Protein AF-A0A382QRC5-F1 (afdb_monomer_lite)

Organism: NCBI:txid408172

Sequence (93 aa):
MVRHSESLPGSRPLGPFTAHPASVGETWSQHARFAFGFARSLALAAMAAIVHAVLPFLFQTTASRTVDRLHARIHGPRGAEVAADSTVEHLAA

Radius of gyration: 20.7 Å; chains: 1; bounding box: 32×26×72 Å

Foldseek 3Di:
DDDDPPDDPDDDPPDPLRVVCVVVVHDSVVVVVVVVVLVVLQVVLVVQVVVCVVVVVGSVCVNVVSVVVSVCCVPPDPPPPPDPPPPPPPVDD

Structure (mmCIF, N/CA/C/O backbone):
data_AF-A0A382QRC5-F1
#
_entry.id   AF-A0A382QRC5-F1
#
loop_
_atom_site.group_PDB
_atom_site.id
_atom_site.type_symbol
_atom_site.label_atom_id
_atom_site.label_alt_id
_atom_site.label_comp_id
_atom_site.label_asym_id
_atom_site.label_entity_id
_atom_site.label_seq_id
_atom_site.pdbx_PDB_ins_code
_atom_site.Cartn_x
_atom_site.Cartn_y
_atom_site.Cartn_z
_atom_site.occupancy
_atom_site.B_iso_or_equiv
_atom_site.auth_seq_id
_atom_site.auth_comp_id
_atom_site.auth_asym_id
_atom_site.auth_atom_id
_atom_site.pdbx_PDB_model_num
ATOM 1 N N . MET A 1 1 ? 16.928 15.312 -51.540 1.00 39.47 1 MET A N 1
ATOM 2 C CA . MET A 1 1 ? 17.867 14.485 -50.752 1.00 39.47 1 MET A CA 1
ATOM 3 C C . MET A 1 1 ? 17.237 14.229 -49.388 1.00 39.47 1 MET A C 1
ATOM 5 O O . MET A 1 1 ? 17.501 14.946 -48.435 1.00 39.47 1 MET A O 1
ATOM 9 N N . VAL A 1 2 ? 16.291 13.289 -49.341 1.00 51.84 2 VAL A N 1
ATOM 10 C CA . VAL A 1 2 ? 15.531 12.931 -48.136 1.00 51.84 2 VAL A CA 1
ATOM 11 C C . VAL A 1 2 ? 16.246 11.733 -47.526 1.00 51.84 2 VAL A C 1
ATOM 13 O O . VAL A 1 2 ? 16.369 10.702 -48.182 1.00 51.84 2 VAL A O 1
ATOM 16 N N . ARG A 1 3 ? 16.801 11.888 -46.319 1.00 48.25 3 ARG A N 1
ATOM 17 C CA . ARG A 1 3 ? 17.387 10.762 -45.584 1.00 48.25 3 ARG A CA 1
ATOM 18 C C . ARG A 1 3 ? 16.267 9.777 -45.275 1.00 48.25 3 ARG A C 1
ATOM 20 O O . ARG A 1 3 ? 15.384 10.079 -44.479 1.00 48.25 3 ARG A O 1
ATOM 27 N N . HIS A 1 4 ? 16.328 8.616 -45.909 1.00 45.06 4 HIS A N 1
ATOM 28 C CA . HIS A 1 4 ? 15.598 7.441 -45.474 1.00 45.06 4 HIS A CA 1
ATOM 29 C C . HIS A 1 4 ? 16.107 7.072 -44.077 1.00 45.06 4 HIS A C 1
ATOM 31 O O . HIS A 1 4 ? 17.287 6.780 -43.888 1.00 45.06 4 HIS A O 1
ATOM 37 N N . SER A 1 5 ? 15.233 7.165 -43.079 1.00 52.12 5 SER A N 1
ATOM 38 C CA . SER A 1 5 ? 15.444 6.579 -41.763 1.00 52.12 5 SER A CA 1
ATOM 39 C C . SER A 1 5 ? 15.311 5.070 -41.908 1.00 52.12 5 SER A C 1
ATOM 41 O O . SER A 1 5 ? 14.210 4.524 -41.943 1.00 52.12 5 SER A O 1
ATOM 43 N N . GLU A 1 6 ? 16.449 4.404 -42.053 1.00 49.56 6 GLU A N 1
ATOM 44 C CA . GLU A 1 6 ? 16.535 2.952 -42.117 1.00 49.56 6 GLU A CA 1
ATOM 45 C C .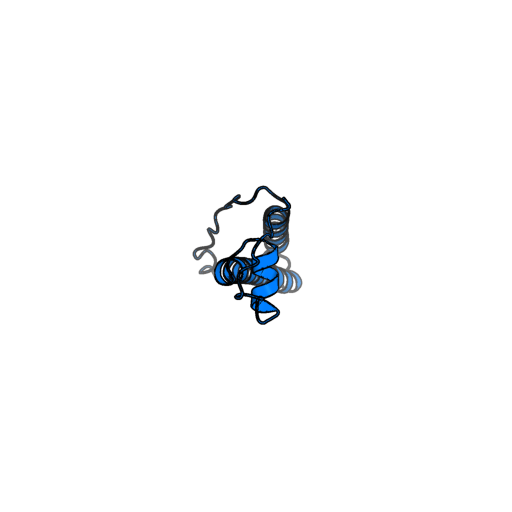 GLU A 1 6 ? 16.072 2.369 -40.775 1.00 49.56 6 GLU A C 1
ATOM 47 O O . GLU A 1 6 ? 16.788 2.372 -39.773 1.00 49.56 6 GLU A O 1
ATOM 52 N N . SER A 1 7 ? 14.812 1.936 -40.733 1.00 49.84 7 SER A N 1
ATOM 53 C CA . SER A 1 7 ? 14.220 1.240 -39.598 1.00 49.84 7 SER A CA 1
ATOM 54 C C . SER A 1 7 ? 14.812 -0.167 -39.515 1.00 49.84 7 SER A C 1
ATOM 56 O O . SER A 1 7 ? 14.492 -1.025 -40.340 1.00 49.84 7 SER A O 1
ATOM 58 N N . LEU A 1 8 ? 15.678 -0.397 -38.529 1.00 55.72 8 LEU A N 1
ATOM 59 C CA . LEU A 1 8 ? 16.288 -1.698 -38.256 1.00 55.72 8 LEU A CA 1
ATOM 60 C C . LEU A 1 8 ? 15.215 -2.798 -38.063 1.00 55.72 8 LEU A C 1
ATOM 62 O O . LEU A 1 8 ? 14.285 -2.617 -37.270 1.00 55.72 8 LEU A O 1
ATOM 66 N N . PRO A 1 9 ? 15.330 -3.955 -38.743 1.00 54.84 9 PRO A N 1
ATOM 67 C CA . PRO A 1 9 ? 14.445 -5.094 -38.538 1.00 54.84 9 PRO A CA 1
ATOM 68 C C . PRO A 1 9 ? 14.837 -5.851 -37.258 1.00 54.84 9 PRO A C 1
ATOM 70 O O . PRO A 1 9 ? 15.828 -6.573 -37.227 1.00 54.84 9 PRO A O 1
ATOM 73 N N . GLY A 1 10 ? 14.038 -5.696 -36.200 1.00 59.34 10 GLY A N 1
ATOM 74 C CA . GLY A 1 10 ? 14.170 -6.438 -34.938 1.00 59.34 10 GLY A CA 1
ATOM 75 C C . GLY A 1 10 ? 14.126 -5.494 -33.741 1.00 59.34 10 GLY A C 1
ATOM 76 O O . GLY A 1 10 ? 15.141 -5.012 -33.263 1.00 59.34 10 GLY A O 1
ATOM 77 N N . SER A 1 11 ? 12.958 -5.145 -33.218 1.00 57.19 11 SER A N 1
ATOM 78 C CA . SER A 1 11 ? 12.283 -6.002 -32.244 1.00 57.19 11 SER A CA 1
ATOM 79 C C . SER A 1 11 ? 10.882 -5.436 -32.007 1.00 57.19 11 SER A C 1
ATOM 81 O O . SER A 1 11 ? 10.669 -4.550 -31.185 1.00 57.19 11 SER A O 1
ATOM 83 N N . ARG A 1 12 ? 9.891 -5.933 -32.751 1.00 62.38 12 ARG A N 1
ATOM 84 C CA . ARG A 1 12 ? 8.495 -5.759 -32.337 1.00 62.38 12 ARG A CA 1
ATOM 85 C C . ARG A 1 12 ? 8.349 -6.515 -31.011 1.00 62.38 12 ARG A C 1
ATOM 87 O O . ARG A 1 12 ? 8.648 -7.708 -31.028 1.00 62.38 12 ARG A O 1
ATOM 94 N N . PRO A 1 13 ? 7.958 -5.893 -29.884 1.00 58.62 13 PRO A N 1
ATOM 95 C CA . PRO A 1 13 ? 7.723 -6.637 -28.652 1.00 58.62 13 PRO A CA 1
ATOM 96 C C . PRO A 1 13 ? 6.695 -7.735 -28.947 1.00 58.62 13 PRO A C 1
ATOM 98 O O . PRO A 1 13 ? 5.559 -7.450 -29.319 1.00 58.62 13 PRO A O 1
ATOM 101 N N . LEU A 1 14 ? 7.134 -8.993 -28.868 1.00 61.81 14 LEU A N 1
ATOM 102 C CA . LEU A 1 14 ? 6.436 -10.162 -29.419 1.00 61.81 14 LEU A CA 1
ATOM 103 C C . LEU A 1 14 ? 5.207 -10.588 -28.592 1.00 61.81 14 LEU A C 1
ATOM 105 O O . LEU A 1 14 ? 4.590 -11.606 -28.885 1.00 61.81 14 LEU A O 1
ATOM 109 N N . GLY A 1 15 ? 4.826 -9.824 -27.565 1.00 66.62 15 GLY A N 1
ATOM 110 C CA . GLY A 1 15 ? 3.658 -10.134 -26.748 1.00 66.62 15 GLY A CA 1
ATOM 111 C C . GLY A 1 15 ? 3.282 -9.052 -25.732 1.00 66.62 15 GLY A C 1
ATOM 112 O O . GLY A 1 15 ? 4.081 -8.144 -25.460 1.00 66.62 15 GLY A O 1
ATOM 113 N N . PRO A 1 16 ? 2.082 -9.164 -25.127 1.00 63.59 16 PRO A N 1
ATOM 114 C CA . PRO A 1 16 ? 1.510 -8.173 -24.205 1.00 63.59 16 PRO A CA 1
ATOM 115 C C . PRO A 1 16 ? 2.435 -7.844 -23.024 1.00 63.59 16 PRO A C 1
ATOM 117 O O . PRO A 1 16 ? 2.530 -6.692 -22.608 1.00 63.59 16 PRO A O 1
ATOM 120 N N . PHE A 1 17 ? 3.202 -8.830 -22.556 1.00 61.25 17 PHE A N 1
ATOM 121 C CA . PHE A 1 17 ? 4.169 -8.679 -21.466 1.00 61.25 17 PHE A CA 1
ATOM 122 C C . PHE A 1 17 ? 5.403 -7.847 -21.831 1.00 61.25 17 PHE A C 1
ATOM 124 O O . PHE A 1 17 ? 6.062 -7.319 -20.949 1.00 61.25 17 PHE A O 1
ATOM 131 N N . THR A 1 18 ? 5.723 -7.699 -23.114 1.00 63.47 18 THR A N 1
ATOM 132 C CA . THR A 1 18 ? 6.885 -6.915 -23.576 1.00 63.47 18 THR A CA 1
ATOM 133 C C . THR A 1 18 ? 6.491 -5.559 -24.149 1.00 63.47 18 THR A C 1
ATOM 135 O O . THR A 1 18 ? 7.280 -4.622 -24.087 1.00 63.47 18 THR A O 1
ATOM 138 N N . ALA A 1 19 ? 5.263 -5.427 -24.660 1.00 64.12 19 ALA A N 1
ATOM 139 C CA . ALA A 1 19 ? 4.777 -4.190 -25.263 1.00 64.12 19 ALA A CA 1
ATOM 140 C C . ALA A 1 19 ? 4.489 -3.107 -24.215 1.00 64.12 19 ALA A C 1
ATOM 142 O O . ALA A 1 19 ? 4.850 -1.949 -24.416 1.00 64.12 19 ALA A O 1
ATOM 143 N N . HIS A 1 20 ? 3.885 -3.481 -23.081 1.00 67.00 20 HIS A N 1
ATOM 144 C CA . HIS A 1 20 ? 3.532 -2.515 -22.044 1.00 67.00 20 HIS A CA 1
ATOM 145 C C . HIS A 1 20 ? 4.762 -1.921 -21.326 1.00 67.00 20 HIS A C 1
ATOM 147 O O . HIS A 1 20 ? 4.880 -0.696 -21.330 1.00 67.00 20 HIS A O 1
ATOM 153 N N . PRO A 1 21 ? 5.738 -2.709 -20.823 1.00 62.00 21 PRO A N 1
ATOM 154 C CA . PRO A 1 21 ? 6.942 -2.147 -20.202 1.00 62.00 21 PRO A CA 1
ATOM 155 C C . PRO A 1 21 ? 7.758 -1.287 -21.177 1.00 62.00 21 PRO A C 1
ATOM 157 O O . PRO A 1 21 ? 8.186 -0.190 -20.828 1.00 62.00 21 PRO A O 1
ATOM 160 N N . ALA A 1 22 ? 7.880 -1.722 -22.439 1.00 64.75 22 ALA A N 1
ATOM 161 C CA . ALA A 1 22 ? 8.567 -0.954 -23.475 1.00 64.75 22 ALA A CA 1
ATOM 162 C C . ALA A 1 22 ? 7.891 0.402 -23.756 1.00 64.75 22 ALA A C 1
ATOM 164 O O . ALA A 1 22 ? 8.588 1.385 -23.992 1.00 64.75 22 ALA A O 1
ATOM 165 N N . SER A 1 23 ? 6.554 0.484 -23.679 1.00 66.00 23 SER A N 1
ATOM 166 C CA . SER A 1 23 ? 5.811 1.743 -23.870 1.00 66.00 23 SER A CA 1
ATOM 167 C C . SER A 1 23 ? 6.039 2.781 -22.766 1.00 66.00 23 SER A C 1
ATOM 169 O O . SER A 1 23 ? 5.885 3.973 -23.015 1.00 66.00 23 SER A O 1
ATOM 171 N N . VAL A 1 24 ? 6.450 2.344 -21.570 1.00 65.62 24 VAL A N 1
ATOM 172 C CA . VAL A 1 24 ? 6.785 3.223 -20.435 1.00 65.62 24 VAL A CA 1
ATOM 173 C C . VAL A 1 24 ? 8.297 3.337 -20.195 1.00 65.62 24 VAL A C 1
ATOM 175 O O . VAL A 1 24 ? 8.723 3.985 -19.242 1.00 65.62 24 VAL A O 1
ATOM 178 N N . GLY A 1 25 ? 9.115 2.745 -21.073 1.00 65.06 25 GLY A N 1
ATOM 179 C CA . GLY A 1 25 ? 10.576 2.764 -20.977 1.00 65.06 25 GLY A CA 1
ATOM 180 C C . GLY A 1 25 ? 11.153 1.912 -19.840 1.00 65.06 25 GLY A C 1
ATOM 181 O O . GLY A 1 25 ? 12.294 2.133 -19.443 1.00 65.06 25 GLY A O 1
ATOM 182 N N . GLU A 1 26 ? 10.391 0.951 -19.310 1.00 70.06 26 GLU A N 1
ATOM 183 C CA . GLU A 1 26 ? 10.816 0.057 -18.228 1.00 70.06 26 GLU A CA 1
ATOM 184 C C . GLU A 1 26 ? 11.151 -1.342 -18.751 1.00 70.06 26 GLU A C 1
ATOM 186 O O . GLU A 1 26 ? 10.549 -1.861 -19.695 1.00 70.06 26 GLU A O 1
ATOM 191 N N . THR A 1 27 ? 12.096 -2.008 -18.090 1.00 77.69 27 THR A N 1
ATOM 192 C CA . THR A 1 27 ? 12.303 -3.443 -18.316 1.00 77.69 27 THR A CA 1
ATOM 193 C C . THR A 1 27 ? 11.164 -4.242 -17.674 1.00 77.69 27 THR A C 1
ATOM 195 O O . THR A 1 27 ? 10.660 -3.878 -16.610 1.00 77.69 27 THR A O 1
ATOM 198 N N . TRP A 1 28 ? 10.770 -5.370 -18.279 1.00 74.50 28 TRP A N 1
ATOM 199 C CA . TRP A 1 28 ? 9.710 -6.238 -17.736 1.00 74.50 28 TRP A CA 1
ATOM 200 C C . TRP A 1 28 ? 9.946 -6.615 -16.267 1.00 74.50 28 TRP A C 1
ATOM 202 O O . TRP A 1 28 ? 9.011 -6.629 -15.472 1.00 74.50 28 TRP A O 1
ATOM 212 N N . SER A 1 29 ? 11.200 -6.866 -15.883 1.00 75.19 29 SER A N 1
ATOM 213 C CA . SER A 1 29 ? 11.570 -7.225 -14.513 1.00 75.19 29 SER A CA 1
ATOM 214 C C . SER A 1 29 ? 11.426 -6.063 -13.525 1.00 75.19 29 SER A C 1
ATOM 216 O O . SER A 1 29 ? 11.006 -6.296 -12.393 1.00 75.19 29 SER A O 1
ATOM 218 N N . GLN A 1 30 ? 11.726 -4.820 -13.921 1.00 75.88 30 GLN A N 1
ATOM 219 C CA . GLN A 1 30 ? 11.472 -3.632 -13.092 1.00 75.88 30 GLN A CA 1
ATOM 220 C C . GLN A 1 30 ? 9.973 -3.447 -12.858 1.00 75.88 30 GLN A C 1
ATOM 222 O O . GLN A 1 30 ? 9.540 -3.334 -11.709 1.00 75.88 30 GLN A O 1
ATOM 227 N N . HIS A 1 31 ? 9.190 -3.521 -13.933 1.00 78.69 31 HIS A N 1
ATOM 228 C CA . HIS A 1 31 ? 7.743 -3.366 -13.874 1.00 78.69 31 HIS A CA 1
ATOM 229 C C . HIS A 1 31 ? 7.086 -4.466 -13.029 1.00 78.69 31 HIS A C 1
ATOM 231 O O . HIS A 1 31 ? 6.296 -4.190 -12.126 1.00 78.69 31 HIS A O 1
ATOM 237 N N . ALA A 1 32 ? 7.475 -5.726 -13.250 1.00 82.06 32 ALA A N 1
ATOM 238 C CA . ALA A 1 32 ? 6.979 -6.863 -12.484 1.00 82.06 32 ALA A CA 1
ATOM 239 C C . ALA A 1 32 ? 7.331 -6.745 -10.993 1.00 82.06 32 ALA A C 1
ATOM 241 O O . ALA A 1 32 ? 6.469 -6.964 -10.147 1.00 82.06 32 ALA A O 1
ATOM 242 N N . ARG A 1 33 ? 8.563 -6.351 -10.640 1.00 84.50 33 ARG A N 1
ATOM 243 C CA . ARG A 1 33 ? 8.969 -6.163 -9.234 1.00 84.50 33 ARG A CA 1
ATOM 244 C C . ARG A 1 33 ? 8.175 -5.057 -8.547 1.00 84.50 33 ARG A C 1
ATOM 246 O O . ARG A 1 33 ? 7.763 -5.239 -7.401 1.00 84.50 33 ARG A O 1
ATOM 253 N N . PHE A 1 34 ? 7.945 -3.939 -9.233 1.00 82.50 34 PHE A N 1
ATOM 254 C CA . PHE A 1 34 ? 7.107 -2.861 -8.718 1.00 82.50 34 PHE A CA 1
ATOM 255 C C . PHE A 1 34 ? 5.665 -3.337 -8.497 1.00 82.50 34 PHE A C 1
ATOM 257 O O . PHE A 1 34 ? 5.140 -3.206 -7.390 1.00 82.50 34 PHE A O 1
ATOM 264 N N . ALA A 1 35 ? 5.060 -3.964 -9.510 1.00 84.06 35 ALA A N 1
ATOM 265 C CA . ALA A 1 35 ? 3.691 -4.465 -9.450 1.00 84.06 35 ALA A CA 1
ATOM 266 C C . ALA A 1 35 ? 3.501 -5.518 -8.345 1.00 84.06 35 ALA A C 1
ATOM 268 O O . ALA A 1 35 ? 2.547 -5.437 -7.573 1.00 84.06 35 ALA A O 1
ATOM 269 N N . PHE A 1 36 ? 4.435 -6.464 -8.198 1.00 86.31 36 PHE A N 1
ATOM 270 C CA . PHE A 1 36 ? 4.402 -7.453 -7.115 1.00 86.31 36 PHE A CA 1
ATOM 271 C C . PHE A 1 36 ? 4.543 -6.809 -5.730 1.00 86.31 36 PHE A C 1
ATOM 273 O O . PHE A 1 36 ? 3.827 -7.186 -4.801 1.00 86.31 36 PHE A O 1
ATOM 280 N N . GLY A 1 37 ? 5.435 -5.825 -5.577 1.00 85.19 37 GLY A N 1
ATOM 281 C CA . GLY A 1 37 ? 5.581 -5.079 -4.327 1.00 85.19 37 GLY A CA 1
ATOM 282 C C . GLY A 1 37 ? 4.298 -4.337 -3.944 1.00 85.19 37 GLY A C 1
ATOM 283 O O . GLY A 1 37 ? 3.869 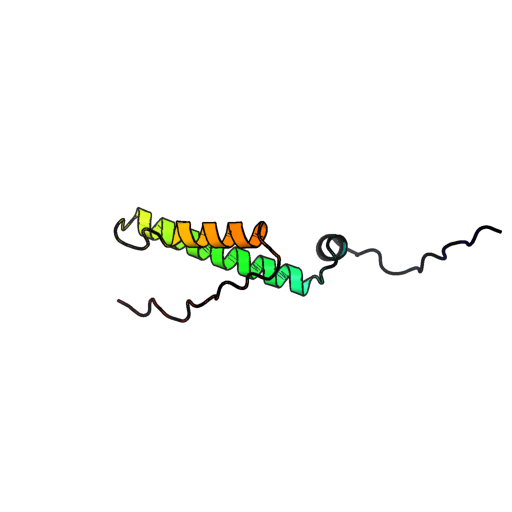-4.403 -2.792 1.00 85.19 37 GLY A O 1
ATOM 284 N N . PHE A 1 38 ? 3.660 -3.695 -4.926 1.00 87.56 38 PHE A N 1
ATOM 285 C CA . PHE A 1 38 ? 2.377 -3.016 -4.768 1.00 87.56 38 PHE A CA 1
ATOM 286 C C . PHE A 1 38 ? 1.262 -3.989 -4.359 1.00 87.56 38 PHE A C 1
ATOM 288 O O . PHE A 1 38 ? 0.588 -3.773 -3.350 1.00 87.56 38 PHE A O 1
ATOM 295 N N . ALA A 1 39 ? 1.114 -5.096 -5.094 1.00 88.06 39 ALA A N 1
ATOM 296 C CA . ALA A 1 39 ? 0.098 -6.113 -4.833 1.00 88.06 39 ALA A CA 1
ATOM 297 C C . ALA A 1 39 ? 0.231 -6.714 -3.426 1.00 88.06 39 ALA A C 1
ATOM 299 O O . ALA A 1 39 ? -0.766 -6.857 -2.718 1.00 88.06 39 ALA A O 1
ATOM 300 N N . ARG A 1 40 ? 1.463 -6.998 -2.979 1.00 89.88 40 ARG A N 1
ATOM 301 C CA . ARG A 1 40 ? 1.728 -7.503 -1.625 1.00 89.88 40 ARG A CA 1
ATOM 302 C C . ARG A 1 40 ? 1.249 -6.532 -0.547 1.00 89.88 40 ARG A C 1
ATOM 304 O O . ARG A 1 40 ? 0.592 -6.950 0.400 1.00 89.88 40 ARG A O 1
ATOM 311 N N . SER A 1 41 ? 1.576 -5.246 -0.670 1.00 88.44 41 SER A N 1
ATOM 312 C CA . SER A 1 41 ? 1.144 -4.237 0.303 1.00 88.44 41 SER A CA 1
ATOM 313 C C . SER A 1 41 ? -0.377 -4.092 0.344 1.00 88.44 41 SER A C 1
ATOM 315 O O . SER A 1 41 ? -0.941 -3.980 1.430 1.00 88.44 41 SER A O 1
ATOM 317 N N . LEU A 1 42 ? -1.046 -4.148 -0.811 1.00 90.19 42 LEU A N 1
ATOM 318 C CA . LEU A 1 42 ? -2.504 -4.085 -0.876 1.00 90.19 42 LEU A CA 1
ATOM 319 C C . LEU A 1 42 ? -3.158 -5.309 -0.216 1.00 90.19 42 LEU A C 1
ATOM 321 O O . LEU A 1 42 ? -4.106 -5.157 0.550 1.00 90.19 42 LEU A O 1
ATOM 325 N N . ALA A 1 43 ? -2.617 -6.509 -0.450 1.00 91.69 43 ALA A N 1
ATOM 326 C CA . ALA A 1 43 ? -3.099 -7.737 0.180 1.00 91.69 43 ALA A CA 1
ATOM 327 C C . ALA A 1 43 ? -2.980 -7.686 1.715 1.00 91.69 43 ALA A C 1
ATOM 329 O O . ALA A 1 43 ? -3.914 -8.066 2.418 1.00 91.69 43 ALA A O 1
ATOM 330 N N . LEU A 1 44 ? -1.869 -7.157 2.241 1.00 89.69 44 LEU A N 1
ATOM 331 C CA . LEU A 1 44 ? -1.693 -6.960 3.685 1.00 89.69 44 LEU A CA 1
ATOM 332 C C . LEU A 1 44 ? -2.686 -5.939 4.255 1.00 89.69 44 LEU A C 1
ATOM 334 O O . LEU A 1 44 ? -3.255 -6.179 5.317 1.00 89.69 44 LEU A O 1
ATOM 338 N N . ALA A 1 45 ? -2.935 -4.831 3.548 1.00 90.19 45 ALA A N 1
ATOM 339 C CA . ALA A 1 45 ? -3.931 -3.841 3.958 1.00 90.19 45 ALA A CA 1
ATOM 340 C C . ALA A 1 45 ? -5.344 -4.444 4.012 1.00 90.19 45 ALA A C 1
ATOM 342 O O . ALA A 1 45 ? -6.068 -4.234 4.984 1.00 90.19 45 ALA A O 1
ATOM 343 N N . ALA A 1 46 ? -5.714 -5.234 3.000 1.00 92.25 46 ALA A N 1
ATOM 344 C CA . ALA A 1 46 ? -6.996 -5.928 2.951 1.00 92.25 46 ALA A CA 1
ATOM 345 C C . ALA A 1 46 ? -7.140 -6.938 4.099 1.00 92.25 46 ALA A C 1
ATOM 347 O O . ALA A 1 46 ? -8.160 -6.953 4.783 1.00 92.25 46 ALA A O 1
ATOM 348 N N . MET A 1 47 ? -6.101 -7.736 4.364 1.00 92.81 47 MET A N 1
ATOM 349 C CA . MET A 1 47 ? -6.088 -8.678 5.486 1.00 92.81 47 MET A CA 1
ATOM 350 C C . MET A 1 47 ? -6.234 -7.957 6.833 1.00 92.81 47 MET A C 1
ATOM 352 O O . MET A 1 47 ? -7.031 -8.378 7.667 1.00 92.81 47 MET A O 1
ATOM 356 N N . ALA A 1 48 ? -5.528 -6.839 7.027 1.00 89.56 48 ALA A N 1
ATOM 357 C CA . ALA A 1 48 ? -5.648 -6.018 8.229 1.00 89.56 48 ALA A CA 1
ATOM 358 C C . ALA A 1 48 ? -7.072 -5.461 8.410 1.00 89.56 48 ALA A C 1
ATOM 360 O O . ALA A 1 48 ? -7.600 -5.495 9.519 1.00 89.56 48 ALA A O 1
ATOM 361 N N . ALA A 1 49 ? -7.717 -5.008 7.329 1.00 91.25 49 ALA A N 1
ATOM 362 C CA . ALA A 1 49 ? -9.101 -4.535 7.360 1.00 91.25 49 ALA A CA 1
ATOM 363 C C . ALA A 1 49 ? -10.100 -5.654 7.700 1.00 91.25 49 ALA A C 1
ATOM 365 O O . ALA A 1 49 ? -11.026 -5.429 8.4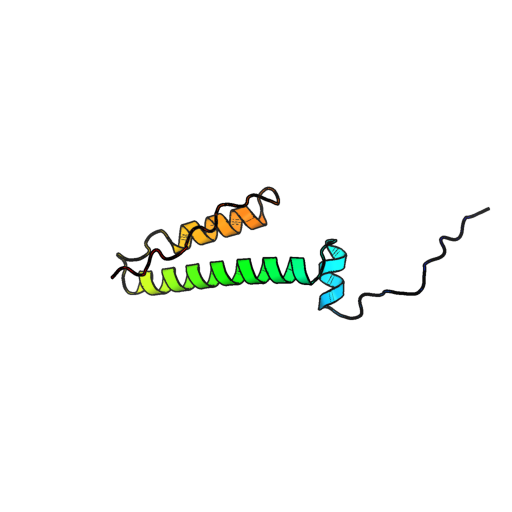73 1.00 91.25 49 ALA A O 1
ATOM 366 N N . ILE A 1 50 ? -9.897 -6.867 7.171 1.00 95.25 50 ILE A N 1
ATOM 367 C CA 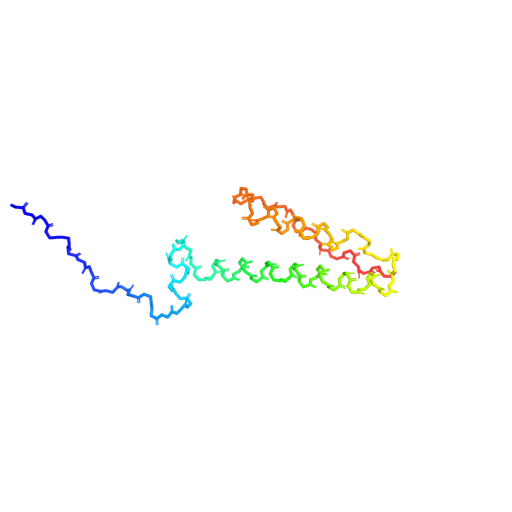. ILE A 1 50 ? -10.729 -8.038 7.493 1.00 95.25 50 ILE A CA 1
ATOM 368 C C . ILE A 1 50 ? -10.604 -8.391 8.976 1.00 95.25 50 ILE A C 1
ATOM 370 O O . ILE A 1 50 ? -11.617 -8.573 9.648 1.00 95.25 50 ILE A O 1
ATOM 374 N N . VAL A 1 51 ? -9.377 -8.451 9.506 1.00 93.69 51 VAL A N 1
ATOM 375 C CA . VAL A 1 51 ? -9.165 -8.716 10.936 1.00 93.69 51 VAL A CA 1
ATOM 376 C C . VAL A 1 51 ? -9.798 -7.617 11.785 1.00 93.69 51 VAL A C 1
ATOM 378 O O . VAL A 1 51 ? -10.480 -7.936 12.750 1.00 93.69 51 VAL A O 1
ATOM 381 N N . HIS A 1 52 ? -9.648 -6.346 11.404 1.00 88.62 52 HIS A N 1
ATOM 382 C CA . HIS A 1 52 ? -10.286 -5.221 12.090 1.00 88.62 52 HIS A CA 1
ATOM 383 C C . HIS A 1 52 ? -11.822 -5.311 12.078 1.00 88.62 52 HIS A C 1
ATOM 385 O O . HIS A 1 52 ? -12.463 -5.012 13.079 1.00 88.62 52 HIS A O 1
ATOM 391 N N . ALA A 1 53 ? -12.429 -5.774 10.982 1.00 91.25 53 ALA A N 1
ATOM 392 C CA . ALA A 1 53 ? -13.878 -5.953 10.898 1.00 91.25 53 ALA A CA 1
ATOM 393 C C . ALA A 1 53 ? -14.409 -7.002 11.895 1.00 91.25 53 ALA A C 1
ATOM 395 O O . ALA A 1 53 ? -15.539 -6.883 12.362 1.00 91.25 53 ALA A O 1
ATOM 396 N N . VAL A 1 54 ? -13.597 -8.011 12.234 1.00 96.00 54 VAL A N 1
ATOM 397 C CA . VAL A 1 54 ? -13.925 -9.023 13.255 1.00 96.00 54 VAL A CA 1
AT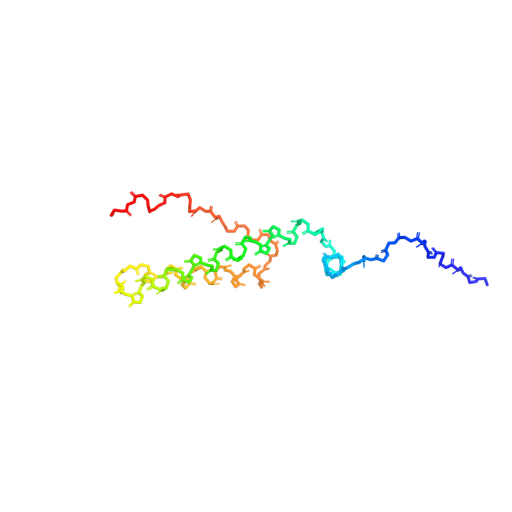OM 398 C C . VAL A 1 54 ? -13.529 -8.550 14.659 1.00 96.00 54 VAL A C 1
ATOM 400 O O . VAL A 1 54 ? -14.257 -8.775 15.623 1.00 96.00 54 VAL A O 1
ATOM 403 N N . LEU A 1 55 ? -12.377 -7.887 14.778 1.00 93.44 55 LEU A N 1
ATOM 404 C CA . LEU A 1 55 ? -11.774 -7.405 16.017 1.00 93.44 55 LEU A CA 1
ATOM 405 C C . LEU A 1 55 ? -11.521 -5.890 15.908 1.00 93.44 55 LEU A C 1
ATOM 407 O O . LEU A 1 55 ? -10.409 -5.478 15.566 1.00 93.44 55 LEU A O 1
ATOM 411 N N . PRO A 1 56 ? -12.510 -5.039 16.242 1.00 83.19 56 PRO A N 1
ATOM 412 C CA . PRO A 1 56 ? -12.464 -3.596 15.967 1.00 83.19 56 PRO A CA 1
ATOM 413 C C . PRO A 1 56 ? -11.367 -2.839 16.728 1.00 83.19 56 PRO A C 1
ATOM 415 O O . PRO A 1 56 ? -11.091 -1.678 16.442 1.00 83.19 56 PRO A O 1
ATOM 418 N N . PHE A 1 57 ? -10.708 -3.472 17.697 1.00 90.44 57 PHE A N 1
ATOM 419 C CA . PHE A 1 57 ? -9.584 -2.885 18.422 1.00 90.44 57 PHE A CA 1
ATOM 420 C C . PHE A 1 57 ? -8.221 -3.155 17.758 1.00 90.44 57 PHE A C 1
ATOM 422 O O . PHE A 1 57 ? -7.291 -2.381 17.986 1.00 90.44 57 PHE A O 1
ATOM 429 N N . LEU A 1 58 ? -8.097 -4.178 16.901 1.00 84.31 58 LEU A N 1
ATOM 430 C CA . LEU A 1 58 ? -6.873 -4.483 16.147 1.00 84.31 58 LEU A CA 1
ATOM 431 C C . LEU A 1 58 ? -6.799 -3.661 14.854 1.00 84.31 58 LEU A C 1
ATOM 433 O O . LEU A 1 58 ? -7.814 -3.395 14.226 1.00 84.31 58 LEU A O 1
ATOM 437 N N . PHE A 1 59 ? -5.591 -3.289 14.420 1.00 86.25 59 PHE A N 1
ATOM 438 C CA . PHE A 1 59 ? -5.318 -2.709 13.091 1.00 86.25 59 PHE A CA 1
ATOM 439 C C . PHE A 1 59 ? -6.137 -1.468 12.676 1.00 86.25 59 PHE A C 1
ATOM 441 O O . PHE A 1 59 ? -6.224 -1.178 11.482 1.00 86.25 59 PHE A O 1
ATOM 448 N N . GLN A 1 60 ? -6.646 -0.683 13.635 1.00 87.06 60 GLN A N 1
ATOM 449 C CA . GLN A 1 60 ? -7.548 0.468 13.418 1.00 87.06 60 GLN A CA 1
ATOM 450 C C . GLN A 1 60 ? -7.108 1.437 12.309 1.00 87.06 60 GLN A C 1
ATOM 452 O O . GLN A 1 60 ? -7.925 2.034 11.620 1.00 87.06 60 GLN A O 1
ATOM 457 N N . THR A 1 61 ? -5.799 1.610 12.138 1.00 87.88 61 THR A N 1
ATOM 458 C CA . THR A 1 61 ? -5.205 2.567 11.191 1.00 87.88 61 THR A CA 1
ATOM 459 C C . THR A 1 61 ? -4.264 1.908 10.186 1.00 87.88 61 THR A C 1
ATOM 461 O O . THR A 1 61 ? -3.709 2.585 9.322 1.00 87.88 61 THR A O 1
ATOM 464 N N . THR A 1 62 ? -4.063 0.591 10.272 1.00 87.00 62 THR A N 1
ATOM 465 C CA . THR A 1 62 ? -3.079 -0.117 9.445 1.00 87.00 62 THR A CA 1
ATOM 466 C C . THR A 1 62 ? -3.510 -0.145 7.987 1.00 87.00 62 THR A C 1
ATOM 468 O O . THR A 1 62 ? -2.730 0.251 7.126 1.00 87.00 62 THR A O 1
ATOM 471 N N . ALA A 1 63 ? -4.759 -0.529 7.711 1.00 84.75 63 ALA A N 1
ATOM 472 C CA . ALA A 1 63 ? -5.274 -0.586 6.347 1.00 84.75 63 ALA A CA 1
ATOM 473 C C . ALA A 1 63 ? -5.227 0.792 5.662 1.00 84.75 63 ALA A C 1
ATOM 475 O O . ALA A 1 63 ? -4.642 0.919 4.586 1.00 84.75 63 ALA A O 1
ATOM 476 N N . SER A 1 64 ? -5.754 1.831 6.321 1.00 88.56 64 SER A N 1
ATOM 477 C CA . SER A 1 64 ? -5.800 3.191 5.770 1.00 88.56 64 SER A CA 1
ATOM 478 C C . SER A 1 64 ? -4.403 3.747 5.488 1.00 88.56 64 SER A C 1
ATOM 480 O O . SER A 1 64 ? -4.126 4.141 4.360 1.00 88.56 64 SER A O 1
ATOM 482 N N . ARG A 1 65 ? -3.466 3.662 6.450 1.00 89.69 65 ARG A N 1
ATOM 483 C CA . ARG A 1 65 ? -2.083 4.135 6.241 1.00 89.69 65 ARG A CA 1
ATOM 484 C C . ARG A 1 65 ? -1.377 3.415 5.095 1.00 89.69 65 ARG A C 1
ATOM 486 O O . ARG A 1 65 ? -0.599 4.031 4.366 1.00 89.69 65 ARG A O 1
ATOM 493 N N . THR A 1 66 ? -1.596 2.107 4.942 1.00 90.00 66 THR A N 1
ATOM 494 C CA . THR A 1 66 ? -0.994 1.352 3.838 1.00 90.00 66 THR A CA 1
ATOM 495 C C . THR A 1 66 ? -1.554 1.808 2.493 1.00 90.00 66 THR A C 1
ATOM 497 O O . THR A 1 66 ? -0.774 1.993 1.558 1.00 90.00 66 THR A O 1
ATOM 500 N N . VAL A 1 67 ? -2.865 2.043 2.392 1.00 89.38 67 VAL A N 1
ATOM 501 C CA . VAL A 1 67 ? -3.498 2.561 1.169 1.00 89.38 67 VAL A CA 1
ATOM 502 C C . VAL A 1 67 ? -3.016 3.977 0.852 1.00 89.38 67 VAL A C 1
ATOM 504 O O . VAL A 1 67 ? -2.625 4.221 -0.286 1.00 89.38 67 VAL A O 1
ATOM 507 N N . ASP A 1 68 ? -2.924 4.869 1.839 1.00 91.00 68 ASP A N 1
ATOM 508 C CA . ASP A 1 68 ? -2.411 6.234 1.648 1.00 91.00 68 ASP A CA 1
ATOM 509 C C . ASP A 1 68 ? -0.975 6.228 1.115 1.00 91.00 68 ASP A C 1
ATOM 511 O O . ASP A 1 68 ? -0.625 6.954 0.182 1.00 91.00 68 ASP A O 1
ATOM 515 N N . ARG A 1 69 ? -0.133 5.343 1.658 1.00 86.00 69 ARG A N 1
ATOM 516 C CA . ARG A 1 69 ? 1.243 5.157 1.188 1.00 86.00 69 ARG A CA 1
ATOM 517 C C . ARG A 1 69 ? 1.297 4.595 -0.232 1.00 86.00 69 ARG A C 1
ATOM 519 O O . ARG A 1 69 ? 2.167 4.996 -1.004 1.00 86.00 69 ARG A O 1
ATOM 526 N N . LEU A 1 70 ? 0.413 3.662 -0.583 1.00 88.81 70 LEU A N 1
ATOM 527 C CA . LEU A 1 70 ? 0.318 3.125 -1.943 1.00 88.81 70 LEU A CA 1
ATOM 528 C C . LEU A 1 70 ? -0.153 4.198 -2.929 1.00 88.81 70 LEU A C 1
ATOM 530 O O . LEU A 1 70 ? 0.438 4.342 -3.997 1.00 88.81 70 LEU A O 1
ATOM 534 N N . HIS A 1 71 ? -1.140 5.000 -2.539 1.00 88.75 71 HIS A N 1
ATOM 535 C CA . HIS A 1 71 ? -1.638 6.132 -3.312 1.00 88.75 71 HIS A CA 1
ATOM 536 C C . HIS A 1 71 ? -0.535 7.175 -3.548 1.00 88.75 71 HIS A C 1
ATOM 538 O O . HIS A 1 71 ? -0.275 7.565 -4.687 1.00 88.75 71 HIS A O 1
ATOM 544 N N . ALA A 1 72 ? 0.207 7.543 -2.500 1.00 87.94 72 ALA A N 1
ATOM 545 C CA . ALA A 1 72 ? 1.359 8.435 -2.611 1.00 87.94 72 ALA A CA 1
ATOM 546 C C . ALA A 1 72 ? 2.478 7.858 -3.496 1.00 87.94 72 ALA A C 1
ATOM 548 O O . ALA A 1 72 ? 3.173 8.610 -4.167 1.00 87.94 72 ALA A O 1
ATOM 549 N N . ARG A 1 73 ? 2.657 6.533 -3.544 1.00 82.25 73 ARG A N 1
ATOM 550 C CA . ARG A 1 73 ? 3.640 5.890 -4.434 1.00 82.25 73 ARG A CA 1
ATOM 551 C C . ARG A 1 73 ? 3.229 5.900 -5.905 1.00 82.25 73 ARG A C 1
ATOM 553 O O . ARG A 1 73 ? 4.113 5.951 -6.752 1.00 82.25 73 ARG A O 1
ATOM 560 N N . ILE A 1 74 ? 1.931 5.842 -6.206 1.00 84.06 74 ILE A N 1
ATOM 561 C CA . ILE A 1 74 ? 1.422 5.922 -7.584 1.00 84.06 74 ILE A CA 1
ATOM 562 C C . ILE A 1 74 ? 1.483 7.364 -8.103 1.00 84.06 74 ILE A C 1
ATOM 564 O O . ILE A 1 74 ? 1.862 7.587 -9.251 1.00 84.06 74 ILE A O 1
ATOM 568 N N . HIS A 1 75 ? 1.110 8.338 -7.268 1.00 82.44 75 HIS A N 1
ATOM 569 C CA . HIS A 1 75 ? 0.906 9.729 -7.692 1.00 82.44 75 HIS A CA 1
ATOM 570 C C . HIS A 1 75 ? 2.015 10.702 -7.262 1.00 82.44 75 HIS A C 1
ATOM 572 O O . HIS A 1 75 ? 2.045 11.839 -7.727 1.00 82.44 75 HIS A O 1
ATOM 578 N N . GLY A 1 76 ? 2.911 10.290 -6.365 1.00 74.81 76 GLY A N 1
ATOM 579 C CA . GLY A 1 76 ? 4.012 11.110 -5.864 1.00 74.81 76 GLY A CA 1
ATOM 580 C C . GLY A 1 76 ? 5.282 11.033 -6.722 1.00 74.81 76 GLY A C 1
ATOM 581 O O . GLY A 1 76 ? 5.344 10.289 -7.704 1.00 74.81 76 GLY A O 1
ATOM 582 N N . PRO A 1 77 ? 6.332 11.793 -6.358 1.00 66.38 77 PRO A N 1
ATOM 583 C CA . PRO A 1 77 ? 7.614 11.759 -7.055 1.00 66.38 77 PRO A CA 1
ATOM 584 C C . PRO A 1 77 ? 8.193 10.336 -7.087 1.00 66.38 77 PRO A C 1
ATOM 586 O O . PRO A 1 77 ? 8.309 9.677 -6.047 1.00 66.38 77 PRO A O 1
ATOM 589 N N . ARG A 1 78 ? 8.571 9.855 -8.282 1.00 59.00 78 ARG A N 1
ATOM 590 C CA . ARG A 1 78 ? 9.198 8.533 -8.457 1.00 59.00 78 ARG A CA 1
ATOM 591 C C . ARG A 1 78 ? 10.460 8.464 -7.589 1.00 59.00 78 ARG A C 1
ATOM 593 O O . ARG A 1 78 ? 11.385 9.236 -7.812 1.00 59.00 78 ARG A O 1
ATOM 600 N N . GLY A 1 79 ? 10.491 7.558 -6.610 1.00 53.88 79 GLY A N 1
ATOM 601 C CA . GLY A 1 79 ? 11.630 7.403 -5.693 1.00 53.88 79 GLY A CA 1
ATOM 602 C C . GLY A 1 79 ? 11.398 7.877 -4.257 1.00 53.88 79 GLY A C 1
ATOM 603 O O . GLY A 1 79 ? 12.342 7.865 -3.474 1.00 53.88 79 GLY A O 1
ATOM 604 N N . ALA A 1 80 ? 10.166 8.226 -3.866 1.00 53.12 80 ALA A N 1
ATOM 605 C CA . ALA A 1 80 ? 9.793 8.277 -2.452 1.00 53.12 80 ALA A CA 1
ATOM 606 C C . ALA A 1 80 ? 9.810 6.851 -1.860 1.00 53.12 80 ALA A C 1
ATOM 608 O O . ALA A 1 80 ? 8.777 6.206 -1.645 1.00 53.12 80 ALA A O 1
ATOM 609 N N . GLU A 1 81 ? 11.013 6.323 -1.638 1.00 51.31 81 GLU A N 1
ATOM 610 C CA . GLU A 1 81 ? 11.269 5.131 -0.848 1.00 51.31 81 GLU A CA 1
ATOM 611 C C . GLU A 1 81 ? 10.930 5.451 0.606 1.00 51.31 81 GLU A C 1
ATOM 613 O O . GLU A 1 81 ? 11.775 5.699 1.454 1.00 51.31 81 GLU A O 1
ATOM 618 N N . VAL A 1 82 ? 9.635 5.483 0.908 1.00 54.38 82 VAL A N 1
ATOM 619 C CA . VAL A 1 82 ? 9.199 5.423 2.296 1.00 54.38 82 VAL A CA 1
ATOM 620 C C . VAL A 1 82 ? 9.599 4.037 2.767 1.00 54.38 82 VAL A C 1
ATOM 622 O O . VAL A 1 82 ? 9.166 3.060 2.148 1.00 54.38 82 VAL A O 1
ATOM 625 N N . ALA A 1 83 ? 10.454 3.973 3.783 1.00 47.72 83 ALA A N 1
ATOM 626 C CA . ALA A 1 83 ? 11.001 2.771 4.390 1.00 47.72 83 ALA A CA 1
ATOM 627 C C . ALA A 1 83 ? 9.919 1.697 4.541 1.00 47.72 83 ALA A C 1
ATOM 629 O O . ALA A 1 83 ? 8.890 1.875 5.200 1.00 47.72 83 ALA A O 1
ATOM 630 N N . ALA A 1 84 ? 10.086 0.576 3.847 1.00 49.19 84 ALA A N 1
ATOM 631 C CA . ALA A 1 84 ? 9.395 -0.646 4.223 1.00 49.19 84 ALA A CA 1
ATOM 632 C C . ALA A 1 84 ? 10.146 -1.221 5.419 1.00 49.19 84 ALA A C 1
ATOM 634 O O . ALA A 1 84 ? 10.811 -2.239 5.284 1.00 49.19 84 ALA A O 1
ATOM 635 N N . ASP A 1 85 ? 10.058 -0.541 6.562 1.00 46.22 85 ASP A N 1
ATOM 636 C CA . ASP A 1 85 ? 10.270 -1.233 7.816 1.00 46.22 85 ASP A CA 1
ATOM 637 C C . ASP A 1 85 ? 8.919 -1.756 8.292 1.00 46.22 85 ASP A C 1
ATOM 639 O O . ASP A 1 85 ? 8.069 -1.046 8.824 1.00 46.22 85 ASP A O 1
ATOM 643 N N . SER A 1 86 ? 8.685 -3.009 7.940 1.00 51.47 86 SER A N 1
ATOM 644 C CA . SER A 1 86 ? 7.899 -3.918 8.757 1.00 51.47 86 SER A CA 1
ATOM 645 C C . SER A 1 86 ? 8.649 -5.243 8.736 1.00 51.47 86 SER A C 1
ATOM 647 O O . SER A 1 86 ? 8.128 -6.284 8.326 1.00 51.47 86 SER A O 1
ATOM 649 N N . THR A 1 87 ? 9.930 -5.180 9.098 1.00 50.88 87 THR A N 1
ATOM 650 C CA . THR A 1 87 ? 10.598 -6.340 9.664 1.00 50.88 87 THR A CA 1
ATOM 651 C C . THR A 1 87 ? 9.883 -6.577 10.996 1.00 50.88 87 THR A C 1
ATOM 653 O O . THR A 1 87 ? 10.076 -5.850 11.956 1.00 50.88 87 THR A O 1
ATOM 656 N N . VAL A 1 88 ? 9.026 -7.597 11.059 1.00 50.47 88 VAL A N 1
ATOM 657 C CA . VAL A 1 88 ? 8.939 -8.430 12.274 1.00 50.47 88 VAL A CA 1
ATOM 658 C C . VAL A 1 88 ? 8.066 -7.931 13.458 1.00 50.47 88 VAL A C 1
ATOM 660 O O . VAL A 1 88 ? 7.933 -8.657 14.437 1.00 50.47 88 VAL A O 1
ATOM 663 N N . GLU A 1 89 ? 7.314 -6.827 13.378 1.00 47.12 89 GLU A N 1
ATOM 664 C CA . GLU A 1 89 ? 6.503 -6.341 14.532 1.00 47.12 89 GLU A CA 1
ATOM 665 C C . GLU A 1 89 ? 5.192 -7.097 14.896 1.00 47.12 89 GLU A C 1
ATOM 667 O O . GLU A 1 89 ? 4.404 -6.612 15.706 1.00 47.12 89 GLU A O 1
ATOM 672 N N . HIS A 1 90 ? 4.930 -8.308 14.390 1.00 40.47 90 HIS A N 1
ATOM 673 C CA . HIS A 1 90 ? 3.869 -9.158 14.979 1.00 40.47 90 HIS A CA 1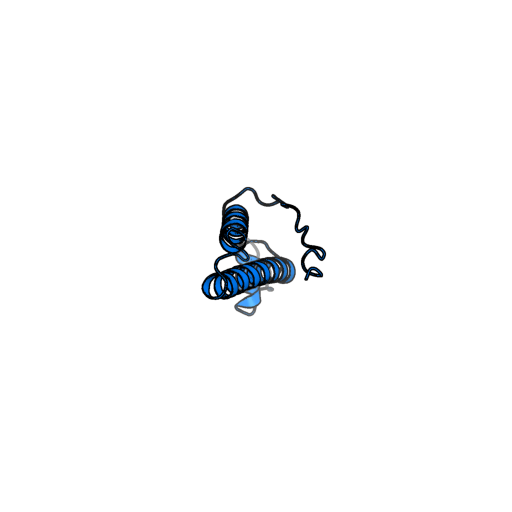
ATOM 674 C C . HIS A 1 90 ? 4.294 -10.619 15.161 1.00 40.47 90 HIS A C 1
ATOM 676 O O . HIS A 1 90 ? 3.599 -11.571 14.824 1.00 40.47 90 HIS A O 1
ATOM 682 N N . LEU A 1 91 ? 5.487 -10.752 15.742 1.00 41.06 91 LEU A N 1
ATOM 683 C CA . LEU A 1 91 ? 5.831 -11.774 16.733 1.00 41.06 91 LEU A CA 1
ATOM 684 C C . LEU A 1 91 ? 5.270 -11.444 18.143 1.00 41.06 91 LEU A C 1
ATOM 686 O O . LEU A 1 91 ? 5.614 -12.122 19.104 1.00 41.06 91 LEU A O 1
ATOM 690 N N . ALA A 1 92 ? 4.403 -10.437 18.282 1.00 36.91 92 ALA A N 1
ATOM 691 C CA . ALA A 1 92 ? 3.566 -10.198 19.462 1.00 36.91 92 ALA A CA 1
ATOM 692 C C . ALA A 1 92 ? 2.129 -10.579 19.056 1.00 36.91 92 ALA A C 1
ATOM 694 O O . ALA A 1 92 ? 1.658 -10.064 18.053 1.00 36.91 92 ALA A O 1
ATOM 695 N N . ALA A 1 93 ? 1.471 -11.618 19.574 1.00 35.47 93 ALA A N 1
ATOM 696 C CA . ALA A 1 93 ? 1.160 -11.893 20.980 1.00 35.47 93 ALA A CA 1
ATOM 697 C C . ALA A 1 93 ? 0.302 -10.784 21.600 1.00 35.47 93 ALA A C 1
ATOM 699 O O . ALA A 1 93 ? 0.785 -9.633 21.659 1.00 35.47 93 ALA A O 1
#

pLDDT: mean 72.06, std 17.44, range [35.47, 96.0]

Secondary structure (DSSP, 8-state):
--------S-----SHHHHHHHHTT--HHHHHHHHHHHHHHHHHHHHHHHHHHHSTTSSTTHHHHHHHHHHHHHHS-TT-------SSTT---

InterPro domains:
  IPR045936 Protein of unknown function DUF6356 [PF19883] (17-75)